Protein AF-A0A956EYC2-F1 (afdb_monomer)

Foldseek 3Di:
DFWFKKAADQAWLVRHAFDPPPQSAFFKKKFKDKQNHTPDIADTHPRDRIDGGPPGDDAQDDHDQQIKIWMFMDGPPGPDPDTSFIDIDRDCPVVQVVQKDWDAGPRRMITIDGHHHHDDDPDQAWDWDDDPVWIFTQDGDCRGNCVVVVNDGGDTDDD

Secondary structure (DSSP, 8-state):
-EEEEEE--SS-TTS--S-SSS-SS--EEEEEEETTEEEEEPPP--S-SS-B-TTS--------TT--EEEEEEESS-SSSS-SEEEEES--HHHHHHSEEEEE-TTS-EEEEE--PPPP-SSSSEEEEE-SS-EEEEEE-TTSHHHHTT--TT-EE--

Radius of gyration: 19.53 Å; Cα contacts (8 Å, |Δi|>4): 338; chains: 1; bounding box: 50×28×53 Å

Solvent-accessible surface area (backbone atoms only — not comparable to full-atom values): 9136 Å² total; per-residue (Å²): 71,48,58,48,36,38,43,45,54,77,42,43,85,87,68,43,68,33,36,91,90,75,49,69,28,35,27,37,28,41,38,40,25,51,69,87,37,80,72,50,64,45,68,72,33,76,62,34,43,65,42,66,42,90,85,41,82,72,54,70,75,88,77,62,90,88,48,47,34,34,41,36,30,34,46,77,70,55,81,54,103,61,64,58,30,68,46,78,45,81,77,61,70,71,38,27,76,67,40,52,45,75,50,78,26,95,53,66,23,37,42,31,36,33,27,51,69,74,75,89,70,86,78,51,36,59,42,70,44,83,53,100,88,48,36,32,27,70,40,52,40,69,77,25,66,32,26,72,70,65,53,48,65,70,42,70,64,78,132

Structure (mmCIF, N/CA/C/O backbone):
data_AF-A0A956EYC2-F1
#
_entry.id   AF-A0A956EYC2-F1
#
loop_
_atom_site.group_PDB
_atom_site.id
_atom_site.type_symbol
_atom_site.label_atom_id
_atom_site.label_alt_id
_atom_site.label_comp_id
_atom_site.label_asym_id
_atom_site.label_entity_id
_atom_site.label_seq_id
_atom_site.pdbx_PDB_ins_code
_atom_site.Cartn_x
_atom_site.Cartn_y
_atom_site.Cartn_z
_atom_site.occupancy
_atom_site.B_iso_or_equiv
_atom_site.auth_seq_id
_atom_site.auth_comp_id
_atom_site.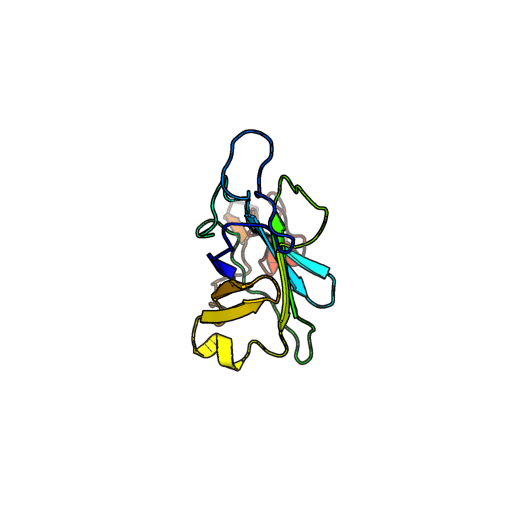auth_asym_id
_atom_site.auth_atom_id
_atom_site.pdbx_PDB_model_num
ATOM 1 N N . MET A 1 1 ? 1.672 2.777 8.471 1.00 85.12 1 MET A N 1
ATOM 2 C CA . MET A 1 1 ? 2.489 2.320 7.322 1.00 85.12 1 MET A CA 1
ATOM 3 C C . MET A 1 1 ? 1.842 2.756 6.011 1.00 85.12 1 MET A C 1
ATOM 5 O O . MET A 1 1 ? 0.617 2.772 5.942 1.00 85.12 1 MET A O 1
ATOM 9 N N . GLY A 1 2 ? 2.648 3.096 5.004 1.00 91.38 2 GLY A N 1
ATOM 10 C CA . GLY A 1 2 ? 2.223 3.431 3.640 1.00 91.38 2 GLY A CA 1
ATOM 11 C C . GLY A 1 2 ? 3.414 3.506 2.674 1.00 91.38 2 GLY A C 1
ATOM 12 O O . GLY A 1 2 ? 4.558 3.530 3.113 1.00 91.38 2 GLY A O 1
ATOM 13 N N . PHE A 1 3 ? 3.171 3.570 1.369 1.00 95.00 3 PHE A N 1
ATOM 14 C CA . PHE A 1 3 ? 4.202 3.790 0.350 1.00 95.00 3 PHE A CA 1
ATOM 15 C C . PHE A 1 3 ? 4.577 5.269 0.250 1.00 95.00 3 PHE A C 1
ATOM 17 O O . PHE A 1 3 ? 3.731 6.094 -0.079 1.00 95.00 3 PHE A O 1
ATOM 24 N N . LYS A 1 4 ? 5.829 5.648 0.498 1.00 95.69 4 LYS A N 1
ATOM 25 C CA . LYS A 1 4 ? 6.243 7.048 0.336 1.00 95.69 4 LYS A CA 1
ATOM 26 C C . LYS A 1 4 ? 6.416 7.393 -1.142 1.00 95.69 4 LYS A C 1
ATOM 28 O O . LYS A 1 4 ? 5.765 8.311 -1.639 1.00 95.69 4 LYS A O 1
ATOM 33 N N . GLN A 1 5 ? 7.284 6.645 -1.816 1.00 97.62 5 GLN A N 1
ATOM 34 C CA . GLN A 1 5 ? 7.675 6.878 -3.202 1.00 97.62 5 GLN A CA 1
ATOM 35 C C . GLN A 1 5 ? 8.270 5.615 -3.832 1.00 97.62 5 GLN A C 1
ATOM 37 O O . GLN A 1 5 ? 8.613 4.667 -3.121 1.00 97.62 5 GLN A O 1
ATOM 42 N N . ALA A 1 6 ? 8.448 5.635 -5.148 1.00 98.00 6 ALA A N 1
ATOM 43 C CA . ALA A 1 6 ? 9.323 4.707 -5.852 1.00 98.00 6 ALA A CA 1
ATOM 44 C C . ALA A 1 6 ? 10.165 5.448 -6.898 1.00 98.00 6 ALA A C 1
ATOM 46 O O . ALA A 1 6 ? 9.817 6.548 -7.320 1.00 98.00 6 ALA A O 1
ATOM 47 N N . ARG A 1 7 ? 11.269 4.831 -7.314 1.00 97.88 7 ARG A N 1
ATOM 48 C CA . ARG A 1 7 ? 12.033 5.174 -8.514 1.00 97.88 7 ARG A CA 1
ATOM 49 C C . ARG A 1 7 ? 11.996 3.970 -9.437 1.00 97.88 7 ARG A C 1
ATOM 51 O O . ARG A 1 7 ? 12.383 2.876 -9.039 1.00 97.88 7 ARG A O 1
ATOM 58 N N . ILE A 1 8 ? 11.505 4.170 -10.645 1.00 95.88 8 ILE A N 1
ATOM 59 C CA . ILE A 1 8 ? 11.297 3.135 -11.650 1.00 95.88 8 ILE A CA 1
ATOM 60 C C . ILE A 1 8 ? 12.313 3.370 -12.776 1.00 95.88 8 ILE A C 1
ATOM 62 O O . ILE A 1 8 ? 12.575 4.522 -13.126 1.00 95.88 8 ILE A O 1
ATOM 66 N N . PRO A 1 9 ? 12.916 2.320 -13.354 1.00 94.25 9 PRO A N 1
ATOM 67 C CA . PRO A 1 9 ? 13.768 2.480 -14.525 1.00 94.25 9 PRO A CA 1
ATOM 68 C C . PRO A 1 9 ? 13.006 3.123 -15.690 1.00 94.25 9 PRO A C 1
ATOM 70 O O . PRO A 1 9 ? 11.800 2.947 -15.843 1.00 94.25 9 PRO A O 1
ATOM 73 N N . THR A 1 10 ? 13.706 3.839 -16.564 1.00 91.31 10 THR A N 1
ATOM 74 C CA . THR A 1 10 ? 13.093 4.524 -17.720 1.00 91.31 10 THR A CA 1
ATOM 75 C C . THR A 1 10 ? 12.607 3.574 -18.815 1.00 91.31 10 THR A C 1
ATOM 77 O O . THR A 1 10 ? 11.877 3.986 -19.713 1.00 91.31 10 THR A O 1
ATOM 80 N N . THR A 1 11 ? 12.986 2.300 -18.739 1.00 89.56 11 THR A N 1
ATOM 81 C CA . THR A 1 11 ? 12.535 1.236 -19.636 1.00 89.56 11 THR A CA 1
ATOM 82 C C . THR A 1 11 ? 12.114 0.015 -18.829 1.00 89.56 11 THR A C 1
ATOM 84 O O . THR A 1 11 ? 12.525 -0.181 -17.687 1.00 89.56 11 THR A O 1
ATOM 87 N N . THR A 1 12 ? 11.258 -0.804 -19.425 1.00 88.25 12 THR A N 1
ATOM 88 C CA . THR A 1 12 ? 10.890 -2.120 -18.897 1.00 88.25 12 THR A CA 1
ATOM 89 C C . THR A 1 12 ? 12.122 -3.027 -18.771 1.00 88.25 12 THR A C 1
ATOM 91 O O . THR A 1 12 ? 13.155 -2.799 -19.400 1.00 88.25 12 THR A O 1
ATOM 94 N N . ARG A 1 13 ? 12.000 -4.117 -18.003 1.00 85.88 13 ARG A N 1
ATOM 95 C CA . ARG A 1 13 ? 13.087 -5.093 -17.791 1.00 85.88 13 ARG A CA 1
ATOM 96 C C . ARG A 1 13 ? 13.662 -5.682 -19.089 1.00 85.88 13 ARG A C 1
ATOM 98 O O . ARG A 1 13 ? 14.813 -6.098 -19.099 1.00 85.88 13 ARG A O 1
ATOM 105 N N . ASP A 1 14 ? 12.871 -5.740 -20.159 1.00 86.00 14 ASP A N 1
ATOM 106 C CA . ASP A 1 14 ? 13.295 -6.233 -21.476 1.00 86.00 14 ASP A CA 1
ATOM 107 C C . ASP A 1 14 ? 13.685 -5.108 -22.458 1.00 86.00 14 ASP A C 1
ATOM 109 O O . ASP A 1 14 ? 13.862 -5.356 -23.648 1.00 86.00 14 ASP A O 1
ATOM 113 N N . GLY A 1 15 ? 13.848 -3.875 -21.967 1.00 85.88 15 GLY A N 1
ATOM 114 C CA . GLY A 1 15 ? 14.362 -2.734 -22.729 1.00 85.88 15 GLY A CA 1
ATOM 115 C C . GLY A 1 15 ? 13.315 -1.956 -23.530 1.00 85.88 15 GLY A C 1
ATOM 116 O O . GLY A 1 15 ? 13.659 -0.998 -24.221 1.00 85.88 15 GLY A O 1
ATOM 117 N N . ARG A 1 16 ? 12.028 -2.312 -23.448 1.00 86.19 16 ARG A N 1
ATOM 118 C CA . ARG A 1 16 ? 10.946 -1.565 -24.114 1.00 86.19 16 ARG A CA 1
ATOM 119 C C . ARG A 1 16 ? 10.570 -0.294 -23.355 1.00 86.19 16 ARG A C 1
ATOM 121 O O . ARG A 1 16 ? 10.718 -0.221 -22.135 1.00 86.19 16 ARG A O 1
ATOM 128 N N . LYS A 1 17 ? 10.003 0.679 -24.072 1.00 86.56 17 LYS A N 1
ATOM 129 C CA . LYS A 1 17 ? 9.318 1.834 -23.469 1.00 86.56 17 LYS A CA 1
ATOM 130 C C . LYS A 1 17 ? 8.064 1.392 -22.707 1.00 86.56 17 LYS A C 1
ATOM 132 O O . LYS A 1 17 ? 7.457 0.379 -23.054 1.00 86.56 17 LYS A O 1
ATOM 137 N N . TRP A 1 18 ? 7.704 2.171 -21.689 1.00 85.69 18 TRP A N 1
ATOM 138 C CA . TRP A 1 18 ? 6.576 1.887 -20.801 1.00 85.69 18 TRP A CA 1
ATOM 139 C C . TRP A 1 18 ? 5.212 2.081 -21.447 1.00 85.69 18 TRP A C 1
ATOM 141 O O . TRP A 1 18 ? 4.335 1.271 -21.201 1.00 85.69 18 TRP A O 1
ATOM 151 N N . ASP A 1 19 ? 5.048 3.084 -22.307 1.00 76.19 19 ASP A N 1
ATOM 152 C CA . ASP A 1 19 ? 3.788 3.339 -23.000 1.00 76.19 19 ASP A CA 1
ATOM 153 C C . ASP A 1 19 ? 3.982 3.270 -24.524 1.00 76.19 19 ASP A C 1
ATOM 155 O O . ASP A 1 19 ? 5.031 3.617 -25.079 1.00 76.19 19 ASP A O 1
ATOM 159 N N . LYS A 1 20 ? 2.954 2.752 -25.200 1.00 66.00 20 LYS A N 1
ATOM 160 C CA . LYS A 1 20 ? 2.859 2.627 -26.658 1.00 66.00 20 LYS A CA 1
ATOM 161 C C . LYS A 1 20 ? 2.103 3.795 -27.298 1.00 66.00 20 LYS A C 1
ATOM 163 O O . LYS A 1 20 ? 2.251 3.992 -28.500 1.00 66.00 20 LYS A O 1
ATOM 168 N N . LEU A 1 21 ? 1.304 4.544 -26.532 1.00 59.03 21 LEU A N 1
ATOM 169 C CA . LEU A 1 21 ? 0.407 5.601 -27.020 1.00 59.03 21 LEU A CA 1
ATOM 170 C C . LEU A 1 21 ? 0.995 7.020 -26.920 1.00 59.03 21 LEU A C 1
ATOM 172 O O . LEU A 1 21 ? 0.310 7.987 -27.243 1.00 59.03 21 LEU A O 1
ATOM 176 N N . GLY A 1 22 ? 2.271 7.152 -26.546 1.00 52.25 2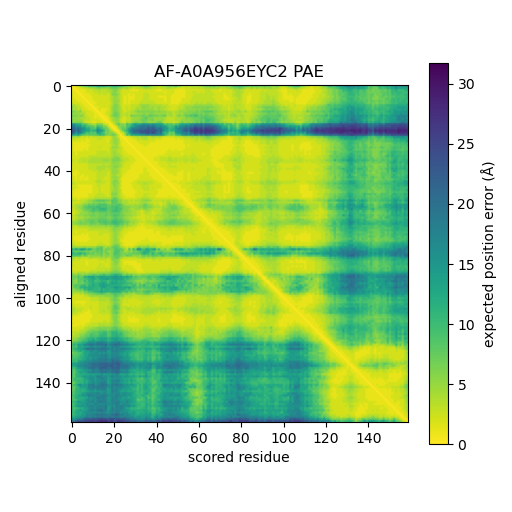2 GLY A N 1
ATOM 177 C CA . GLY A 1 22 ? 3.006 8.423 -26.575 1.00 52.25 22 GLY A CA 1
ATOM 178 C C . GLY A 1 22 ? 3.497 8.921 -25.215 1.00 52.25 22 GLY A C 1
ATOM 179 O O . GLY A 1 22 ? 4.278 9.873 -25.180 1.00 52.25 22 GLY A O 1
ATOM 180 N N . GLY A 1 23 ? 3.119 8.272 -24.111 1.00 58.97 23 GLY A N 1
ATOM 181 C CA . GLY A 1 23 ? 3.776 8.433 -22.818 1.00 58.97 23 GLY A CA 1
ATOM 182 C C . GLY A 1 23 ? 5.209 7.895 -22.842 1.00 58.97 23 GLY A C 1
ATOM 183 O O . GLY A 1 23 ? 5.553 6.965 -23.577 1.00 58.97 23 GLY A O 1
ATOM 184 N N . SER A 1 24 ? 6.089 8.507 -22.055 1.00 78.25 24 SER A N 1
ATOM 185 C CA . SER A 1 24 ? 7.479 8.059 -21.900 1.00 78.25 24 SER A CA 1
ATOM 186 C C . SER A 1 24 ? 7.696 7.251 -20.618 1.00 78.25 24 SER A C 1
ATOM 188 O O . SER A 1 24 ? 8.765 6.660 -20.453 1.00 78.25 24 SER A O 1
ATOM 190 N N . ALA A 1 25 ? 6.697 7.201 -19.732 1.00 89.94 25 ALA A N 1
ATOM 191 C CA . ALA A 1 25 ? 6.784 6.647 -18.389 1.00 89.94 25 ALA A CA 1
ATOM 192 C C . ALA A 1 25 ? 5.527 5.820 -18.032 1.00 89.94 25 ALA A C 1
ATOM 194 O O . ALA A 1 25 ? 4.498 5.977 -18.685 1.00 89.94 25 ALA A O 1
ATOM 195 N N . PRO A 1 26 ? 5.606 4.922 -17.031 1.00 92.94 26 PRO A N 1
ATOM 196 C CA . PRO A 1 26 ? 4.478 4.078 -16.637 1.00 92.94 26 PRO A CA 1
ATOM 197 C C . PRO A 1 26 ? 3.428 4.862 -15.841 1.00 92.94 26 PRO A C 1
ATOM 199 O O . PRO A 1 26 ? 3.685 5.988 -15.401 1.00 92.94 26 PRO A O 1
ATOM 202 N N . ASP A 1 27 ? 2.289 4.219 -15.570 1.00 94.19 27 ASP A N 1
ATOM 203 C CA . ASP A 1 27 ? 1.256 4.694 -14.647 1.00 94.19 27 ASP A CA 1
ATOM 204 C C . ASP A 1 27 ? 1.293 3.891 -13.325 1.00 94.19 27 ASP A C 1
ATOM 206 O O . ASP A 1 27 ? 0.453 3.012 -13.087 1.00 94.19 27 ASP A O 1
ATOM 210 N N . PRO A 1 28 ? 2.295 4.105 -12.451 1.00 96.06 28 PRO A N 1
ATOM 211 C CA . PRO A 1 28 ? 2.536 3.217 -11.328 1.00 96.06 28 PRO A CA 1
ATOM 212 C C . PRO A 1 28 ? 1.510 3.306 -10.194 1.00 96.06 28 PRO A C 1
ATOM 214 O O . PRO A 1 28 ? 1.135 4.382 -9.714 1.00 96.06 28 PRO A O 1
ATOM 217 N N . TYR A 1 29 ? 1.180 2.140 -9.650 1.00 97.50 29 TYR A N 1
ATOM 218 C CA . TYR A 1 29 ? 0.549 1.964 -8.345 1.00 97.50 29 TYR A CA 1
ATOM 219 C C . TYR A 1 29 ? 1.232 0.826 -7.582 1.00 97.50 29 TYR A C 1
ATOM 221 O O . TYR A 1 29 ? 1.903 -0.027 -8.163 1.00 97.50 29 TYR A O 1
ATOM 229 N N . ALA A 1 30 ? 1.090 0.820 -6.262 1.00 97.69 30 ALA A N 1
ATOM 230 C CA . ALA A 1 30 ? 1.723 -0.161 -5.397 1.00 97.69 30 ALA A CA 1
ATOM 231 C C . ALA A 1 30 ? 0.690 -0.895 -4.545 1.00 97.69 30 ALA A C 1
ATOM 233 O O . ALA A 1 30 ? -0.320 -0.317 -4.140 1.00 97.69 30 ALA A O 1
ATOM 234 N N . ILE A 1 31 ? 0.951 -2.166 -4.264 1.00 97.06 31 ILE A N 1
ATOM 235 C CA . ILE A 1 31 ? 0.111 -3.031 -3.439 1.00 97.06 31 ILE A CA 1
ATOM 236 C C . ILE A 1 31 ? 0.965 -3.597 -2.312 1.00 97.06 31 ILE A C 1
ATOM 238 O O . ILE A 1 31 ? 2.079 -4.076 -2.540 1.00 97.06 31 ILE A O 1
ATOM 242 N N . LEU A 1 32 ? 0.434 -3.571 -1.093 1.00 94.88 32 LEU A N 1
ATOM 243 C CA . LEU A 1 32 ? 0.990 -4.324 0.020 1.00 94.88 32 LEU A CA 1
ATOM 244 C C . LEU A 1 32 ? 0.107 -5.535 0.313 1.00 94.88 32 LEU A C 1
ATOM 246 O O . LEU A 1 32 ? -1.091 -5.401 0.558 1.00 94.88 32 LEU A O 1
ATOM 250 N N . PHE A 1 33 ? 0.725 -6.707 0.353 1.00 95.44 33 PHE A N 1
ATOM 251 C CA . PHE A 1 33 ? 0.109 -7.967 0.735 1.00 95.44 33 PHE A CA 1
ATOM 252 C C . PHE A 1 33 ? 0.559 -8.387 2.132 1.00 95.44 33 PHE A C 1
ATOM 254 O O . PHE A 1 33 ? 1.742 -8.302 2.472 1.00 95.44 33 PHE A O 1
ATOM 261 N N . LEU A 1 34 ? -0.387 -8.907 2.910 1.00 93.44 34 LEU A N 1
ATOM 262 C CA . LEU A 1 34 ? -0.182 -9.544 4.204 1.00 93.44 34 LEU A CA 1
ATOM 263 C C . LEU A 1 34 ? -0.715 -10.977 4.130 1.00 93.44 34 LEU A C 1
ATOM 265 O O . LEU A 1 34 ? -1.912 -11.188 3.945 1.00 93.44 34 LEU A O 1
ATOM 269 N N . ASN A 1 35 ? 0.166 -11.966 4.283 1.00 93.69 35 ASN A N 1
ATOM 270 C CA . ASN A 1 35 ? -0.168 -13.390 4.159 1.00 93.69 35 ASN A CA 1
ATOM 271 C C . ASN A 1 35 ? -0.910 -13.706 2.848 1.00 93.69 35 ASN A C 1
ATOM 273 O O . ASN A 1 35 ? -1.938 -14.377 2.854 1.00 93.69 35 ASN A O 1
ATOM 277 N N . ASP A 1 36 ? -0.390 -13.178 1.737 1.00 94.75 36 ASP A N 1
ATOM 278 C CA . ASP A 1 36 ? -0.934 -13.304 0.375 1.00 94.75 36 ASP A CA 1
ATOM 279 C C . ASP A 1 36 ? -2.311 -12.669 0.132 1.00 94.75 36 ASP A C 1
ATOM 281 O O . ASP A 1 36 ? -2.811 -12.714 -0.989 1.00 94.75 36 ASP A O 1
ATOM 285 N N . LYS A 1 37 ? -2.892 -11.996 1.130 1.00 94.75 37 LYS A N 1
ATOM 286 C CA . LYS A 1 37 ? -4.077 -11.153 0.955 1.00 94.75 37 LYS A CA 1
ATOM 287 C C . LYS A 1 37 ? -3.659 -9.709 0.760 1.00 94.75 37 LYS A C 1
ATOM 289 O O . LYS A 1 37 ? -2.773 -9.222 1.459 1.00 94.75 37 LYS A O 1
ATOM 294 N N . GLU A 1 38 ? -4.295 -9.021 -0.179 1.00 94.81 38 GLU A N 1
ATOM 295 C CA . GLU A 1 38 ? -4.103 -7.584 -0.330 1.00 94.81 38 GLU A CA 1
ATOM 296 C C . GLU A 1 38 ? -4.539 -6.874 0.953 1.00 94.81 38 GLU A C 1
ATOM 298 O O . GLU A 1 38 ? -5.673 -7.025 1.404 1.00 94.81 38 GLU A O 1
ATOM 303 N N . LEU A 1 39 ? -3.614 -6.126 1.548 1.00 91.56 39 LEU A N 1
ATOM 304 C CA . LEU A 1 39 ? -3.886 -5.299 2.713 1.00 91.56 39 LEU A CA 1
ATOM 305 C C . LEU A 1 39 ? -4.380 -3.921 2.274 1.00 91.56 39 LEU A C 1
ATOM 307 O O . LEU A 1 39 ? -5.382 -3.435 2.786 1.00 91.56 39 LEU A O 1
ATOM 311 N N . PHE A 1 40 ? -3.676 -3.297 1.327 1.00 92.69 40 PHE A N 1
ATOM 312 C CA . PHE A 1 40 ? -4.122 -2.085 0.644 1.00 92.69 40 PHE A CA 1
ATOM 313 C C . PHE A 1 40 ? -3.319 -1.857 -0.642 1.00 92.69 40 PHE A C 1
ATOM 315 O O . PHE A 1 40 ? -2.214 -2.384 -0.806 1.00 92.69 40 PHE A O 1
ATOM 322 N N . ARG A 1 41 ? -3.846 -0.989 -1.510 1.00 95.62 41 ARG A N 1
ATOM 323 C CA . ARG A 1 41 ? -3.156 -0.461 -2.691 1.00 95.62 41 ARG A CA 1
ATOM 324 C C . ARG A 1 41 ? -3.178 1.063 -2.735 1.00 95.62 41 ARG A C 1
ATOM 326 O O . ARG A 1 41 ? -4.060 1.699 -2.152 1.00 95.62 41 ARG A O 1
ATOM 333 N N . THR A 1 42 ? -2.210 1.654 -3.422 1.00 97.12 42 THR A N 1
ATOM 334 C CA . THR A 1 42 ? -2.140 3.100 -3.640 1.00 97.12 42 THR A CA 1
ATOM 335 C C . THR A 1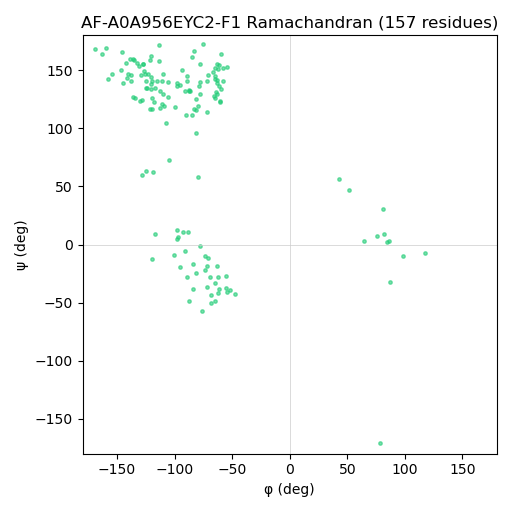 42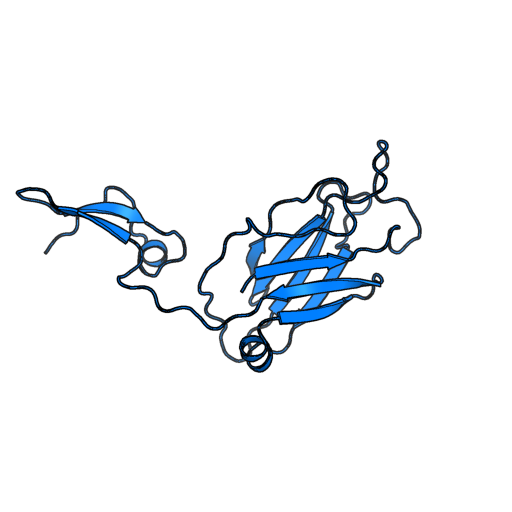 ? -2.985 3.535 -4.844 1.00 97.12 42 THR A C 1
ATOM 337 O O . THR A 1 42 ? -3.327 2.710 -5.693 1.00 97.12 42 THR A O 1
ATOM 340 N N . PRO A 1 43 ? -3.328 4.832 -4.946 1.00 96.69 43 PRO A N 1
ATOM 341 C CA . PRO A 1 43 ? -3.816 5.406 -6.195 1.00 96.69 43 PRO A CA 1
ATOM 342 C C . PRO A 1 43 ? -2.753 5.332 -7.298 1.00 96.69 43 PRO A C 1
ATOM 344 O O . PRO A 1 43 ? -1.555 5.419 -7.017 1.00 96.69 43 PRO A O 1
ATOM 347 N N . VAL A 1 44 ? -3.207 5.251 -8.546 1.00 96.38 44 VAL A N 1
ATOM 348 C CA . VAL A 1 44 ? -2.349 5.363 -9.732 1.00 96.38 44 VAL A CA 1
ATOM 349 C C . VAL A 1 44 ? -1.719 6.758 -9.788 1.00 96.38 44 VAL A C 1
ATOM 351 O O . VAL A 1 44 ? -2.366 7.757 -9.462 1.00 96.38 44 VAL A O 1
ATOM 354 N N . GLN A 1 45 ? -0.443 6.830 -10.155 1.00 96.50 45 GLN A N 1
ATOM 355 C CA . GLN A 1 45 ? 0.246 8.073 -10.499 1.00 96.50 45 GLN A CA 1
ATOM 356 C C . GLN A 1 45 ? 0.533 8.061 -11.992 1.00 96.50 45 GLN A C 1
ATOM 358 O O . GLN A 1 45 ? 1.198 7.151 -12.461 1.00 96.50 45 GLN A O 1
ATOM 363 N N . SER A 1 46 ? 0.019 9.037 -12.731 1.00 92.88 46 SER A N 1
ATOM 364 C CA . SER A 1 46 ? 0.086 9.000 -14.191 1.00 92.88 46 SER A CA 1
ATOM 365 C C . SER A 1 46 ? 1.459 9.393 -14.739 1.00 92.88 46 SER A C 1
ATOM 367 O O . SER A 1 46 ? 2.054 10.362 -14.264 1.00 92.88 46 SER A O 1
ATOM 369 N N . ASN A 1 47 ? 1.909 8.674 -15.770 1.00 92.25 47 ASN A N 1
ATOM 370 C CA . ASN A 1 47 ? 3.062 8.963 -16.624 1.00 92.25 47 ASN A CA 1
ATOM 371 C C . A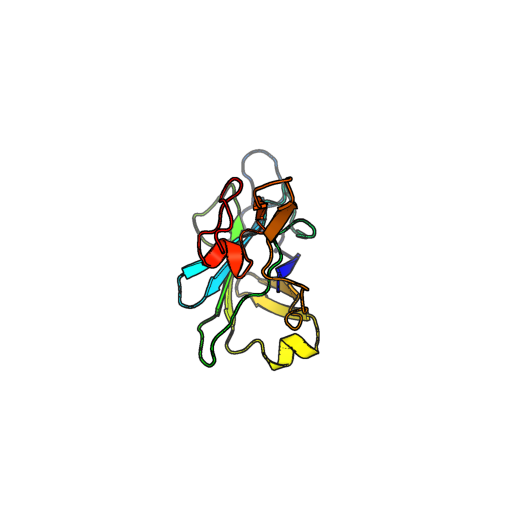SN A 1 47 ? 4.301 9.443 -15.844 1.00 92.25 47 ASN A C 1
ATOM 373 O O . ASN A 1 47 ? 4.833 10.531 -16.083 1.00 92.25 47 ASN A O 1
ATOM 377 N N . THR A 1 48 ? 4.761 8.642 -14.878 1.00 94.81 48 THR A N 1
ATOM 378 C CA . THR A 1 48 ? 5.910 8.991 -14.033 1.00 94.81 48 THR A CA 1
ATOM 379 C C . THR A 1 48 ? 6.769 7.788 -13.659 1.00 94.81 48 THR A C 1
ATOM 381 O O . THR A 1 48 ? 6.283 6.722 -13.295 1.00 94.81 48 THR A O 1
ATOM 384 N N . VAL A 1 49 ? 8.088 7.987 -13.689 1.00 96.00 49 VAL A N 1
ATOM 385 C CA . VAL A 1 49 ? 9.075 7.037 -13.147 1.00 96.00 49 VAL A CA 1
ATOM 386 C C . VAL A 1 49 ? 9.419 7.308 -11.680 1.00 96.00 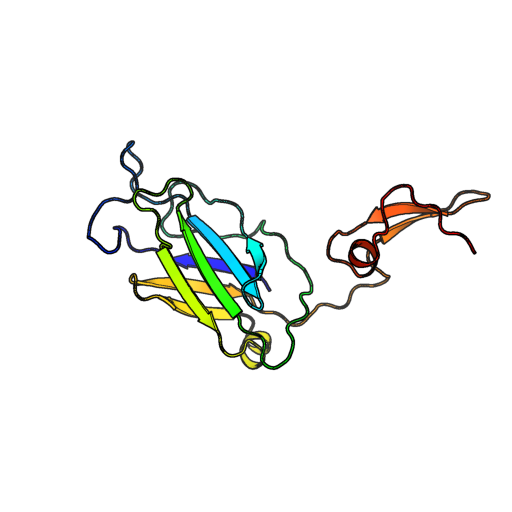49 VAL A C 1
ATOM 388 O O . VAL A 1 49 ? 10.144 6.535 -11.064 1.00 96.00 49 VAL A O 1
ATOM 391 N N . SER A 1 50 ? 8.897 8.391 -11.106 1.00 97.44 50 SER A N 1
ATOM 392 C CA . SER A 1 50 ? 9.168 8.805 -9.726 1.00 97.44 50 SER A CA 1
ATOM 393 C C . SER A 1 50 ? 7.859 9.048 -8.965 1.00 97.44 50 SER A C 1
ATOM 395 O O . SER A 1 50 ? 7.600 10.179 -8.543 1.00 97.44 50 SER A O 1
ATOM 397 N N . PRO A 1 51 ? 6.974 8.041 -8.832 1.00 97.88 51 PRO A N 1
ATOM 398 C CA . PRO A 1 51 ? 5.699 8.231 -8.153 1.00 97.88 51 PRO A CA 1
ATOM 399 C C . PRO A 1 51 ? 5.878 8.542 -6.669 1.00 97.88 51 PRO A C 1
ATOM 401 O O . PRO A 1 51 ? 6.740 7.979 -5.991 1.00 97.88 51 PRO A O 1
ATOM 404 N N . THR A 1 52 ? 4.987 9.384 -6.150 1.00 98.00 52 THR A N 1
ATOM 405 C CA . THR A 1 52 ? 4.798 9.604 -4.713 1.00 98.00 52 THR A CA 1
ATOM 406 C C . THR A 1 52 ? 3.330 9.380 -4.366 1.00 98.00 52 THR A C 1
ATOM 408 O O . THR A 1 52 ? 2.451 9.652 -5.182 1.00 98.00 52 THR A O 1
ATOM 411 N N . TRP A 1 53 ? 3.036 8.872 -3.165 1.00 96.62 53 TRP A N 1
ATOM 412 C CA . TRP A 1 53 ? 1.652 8.564 -2.763 1.00 96.62 53 TRP A CA 1
ATOM 413 C C . TRP A 1 53 ? 1.242 9.266 -1.457 1.00 96.62 53 TRP A C 1
ATOM 415 O O . TRP A 1 53 ? 0.930 8.607 -0.456 1.00 96.62 53 TRP A O 1
ATOM 425 N N . PRO A 1 54 ? 1.203 10.613 -1.429 1.00 93.06 54 PRO A N 1
ATOM 426 C CA . PRO A 1 54 ? 0.821 11.362 -0.230 1.00 93.06 54 PRO A CA 1
ATOM 427 C C . PRO A 1 54 ? -0.642 11.119 0.179 1.00 93.06 54 PRO A C 1
ATOM 429 O O . PRO A 1 54 ? -0.936 11.052 1.373 1.00 93.06 54 PRO A O 1
ATOM 432 N N . ASN A 1 55 ? -1.524 10.908 -0.805 1.00 86.94 55 ASN A N 1
ATOM 433 C CA . ASN A 1 55 ? -2.978 10.771 -0.637 1.00 86.94 55 ASN A CA 1
ATOM 434 C C . ASN A 1 55 ? -3.458 9.319 -0.476 1.00 86.94 55 ASN A C 1
ATOM 436 O O . ASN A 1 55 ? -4.654 9.043 -0.555 1.00 86.94 55 ASN A O 1
ATOM 440 N N . GLN A 1 56 ? -2.546 8.364 -0.287 1.00 88.69 56 GLN A N 1
ATOM 441 C CA . GLN A 1 56 ? -2.946 6.984 -0.021 1.00 88.69 56 GLN A CA 1
ATOM 442 C C . GLN A 1 56 ? -3.728 6.875 1.297 1.00 88.69 56 GLN A C 1
ATOM 444 O O . GLN A 1 56 ? -3.526 7.655 2.234 1.00 88.69 56 GLN A O 1
ATOM 449 N N . LYS A 1 57 ? -4.555 5.835 1.414 1.00 81.06 57 LYS A N 1
ATOM 450 C CA . LYS A 1 57 ? -5.198 5.495 2.686 1.00 81.06 57 LYS A CA 1
ATOM 451 C C . LYS A 1 57 ? -4.135 5.076 3.707 1.00 81.06 57 LYS A C 1
ATOM 453 O O . LYS A 1 57 ? -3.336 4.179 3.449 1.00 81.06 57 LYS A O 1
ATOM 458 N N . LYS A 1 58 ? -4.136 5.720 4.876 1.00 75.56 58 LYS A N 1
ATOM 459 C CA . LYS A 1 58 ? -3.264 5.386 6.012 1.00 75.56 58 LYS A CA 1
ATOM 460 C C . LYS A 1 58 ? -4.112 4.845 7.155 1.00 75.56 58 LYS A C 1
ATOM 462 O O . LYS A 1 58 ? -5.104 5.469 7.528 1.00 75.56 58 LYS A O 1
ATOM 467 N N . ALA A 1 59 ? -3.695 3.723 7.731 1.00 76.06 59 ALA A N 1
ATOM 468 C CA . ALA A 1 59 ? -4.365 3.107 8.868 1.00 76.06 59 ALA A CA 1
ATOM 469 C C . ALA A 1 59 ? -3.376 2.425 9.823 1.00 76.06 59 ALA A C 1
ATOM 471 O O . ALA A 1 59 ? -2.206 2.195 9.490 1.00 76.06 59 ALA A O 1
ATOM 472 N N . ASN A 1 60 ? -3.872 2.103 11.021 1.00 79.62 60 ASN A N 1
ATOM 473 C CA . ASN A 1 60 ? -3.171 1.266 11.987 1.00 79.62 60 ASN A CA 1
ATOM 474 C C . ASN A 1 60 ? -3.386 -0.204 11.608 1.00 79.62 60 ASN A C 1
ATOM 476 O O . ASN A 1 60 ? -4.400 -0.804 11.964 1.00 79.62 60 ASN A O 1
ATOM 480 N N . TYR A 1 61 ? -2.431 -0.778 10.880 1.00 84.25 61 TYR A N 1
ATOM 481 C CA . TYR A 1 61 ? -2.472 -2.184 10.490 1.00 84.25 61 TYR A CA 1
ATOM 482 C C . TYR A 1 61 ? -1.845 -3.066 11.569 1.00 84.25 61 TYR A C 1
ATOM 484 O O . TYR A 1 61 ? -0.734 -2.806 12.033 1.00 84.25 61 TYR A O 1
ATOM 492 N N . ARG A 1 62 ? -2.536 -4.145 11.945 1.00 84.00 62 ARG A N 1
ATOM 493 C CA . ARG A 1 62 ? -1.966 -5.181 12.812 1.00 84.00 62 ARG A CA 1
ATOM 494 C C . ARG A 1 62 ? -1.127 -6.126 11.957 1.00 84.00 62 ARG A C 1
ATOM 496 O O . ARG A 1 62 ? -1.681 -6.831 11.122 1.00 84.00 62 ARG A O 1
ATOM 503 N N . ILE A 1 63 ? 0.182 -6.169 12.198 1.00 86.19 63 ILE A N 1
ATOM 504 C CA . ILE A 1 63 ? 1.105 -7.108 11.545 1.00 86.19 63 ILE A CA 1
ATOM 505 C C . ILE A 1 63 ? 1.522 -8.170 12.577 1.00 86.19 63 ILE A C 1
ATOM 507 O O . ILE A 1 63 ? 2.285 -7.854 13.492 1.00 86.19 63 ILE A O 1
ATOM 511 N N . PRO A 1 64 ? 0.989 -9.406 12.505 1.00 85.38 64 PRO A N 1
ATOM 512 C CA . PRO A 1 64 ? 1.365 -10.476 13.425 1.00 85.38 64 PRO A CA 1
ATOM 513 C C . PRO A 1 64 ? 2.851 -10.835 13.332 1.00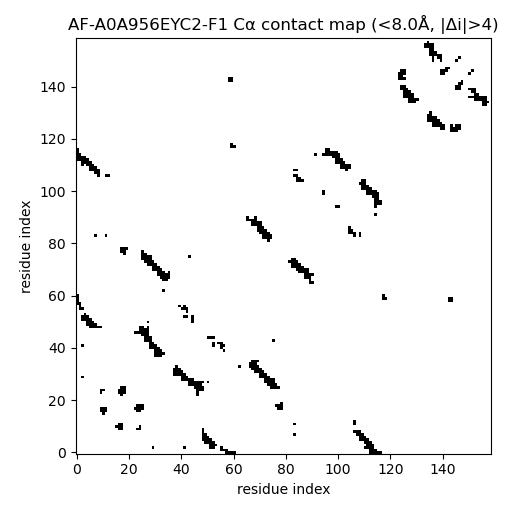 85.38 64 PRO A C 1
ATOM 515 O O . PRO A 1 64 ? 3.477 -10.685 12.282 1.00 85.38 64 PRO A O 1
ATOM 518 N N . SER A 1 65 ? 3.408 -11.374 14.418 1.00 84.31 65 SER A N 1
ATOM 519 C CA . SER A 1 65 ? 4.748 -11.971 14.376 1.00 84.31 65 SER A CA 1
ATOM 520 C C . SER A 1 65 ? 4.774 -13.129 13.373 1.00 84.31 65 SER A C 1
ATOM 522 O O . SER A 1 65 ? 3.856 -13.946 13.365 1.00 84.31 65 SER A O 1
ATOM 524 N N . GLY A 1 66 ? 5.802 -13.188 12.522 1.00 85.94 66 GLY A N 1
ATOM 525 C CA . GLY A 1 66 ? 5.927 -14.206 11.470 1.00 85.94 66 GLY A CA 1
ATOM 526 C C . GLY A 1 66 ? 5.027 -13.993 10.246 1.00 85.94 66 GLY A C 1
ATOM 527 O O . GLY A 1 66 ? 4.952 -14.868 9.386 1.00 85.94 66 GLY A O 1
ATOM 528 N N . ALA A 1 67 ? 4.331 -12.856 10.146 1.00 89.94 67 ALA A N 1
ATOM 529 C CA . ALA A 1 67 ? 3.529 -12.555 8.969 1.00 89.94 67 ALA A CA 1
ATOM 530 C C . ALA A 1 67 ? 4.392 -12.388 7.709 1.00 89.94 67 ALA A C 1
ATOM 532 O O . ALA A 1 67 ? 5.471 -11.798 7.743 1.00 89.94 67 ALA A O 1
ATOM 533 N N . ARG A 1 68 ? 3.881 -12.873 6.573 1.00 92.69 68 ARG A N 1
ATOM 534 C CA . ARG A 1 68 ? 4.541 -12.748 5.269 1.00 92.69 68 ARG A CA 1
ATOM 535 C C . ARG A 1 68 ? 4.081 -11.468 4.595 1.00 92.69 68 ARG A C 1
ATOM 537 O O . ARG A 1 68 ? 2.924 -11.367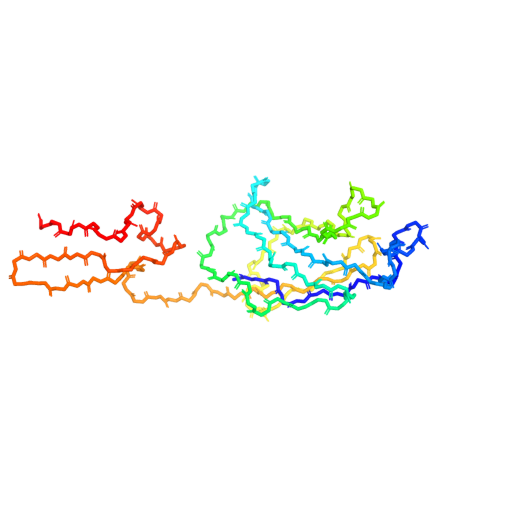 4.187 1.00 92.69 68 ARG A O 1
ATOM 544 N N . LEU A 1 69 ? 4.985 -10.508 4.471 1.00 93.50 69 LEU A N 1
ATOM 545 C CA . LEU A 1 69 ? 4.729 -9.265 3.759 1.00 93.50 69 LEU A CA 1
ATOM 546 C C . LEU A 1 69 ? 5.292 -9.347 2.346 1.00 93.50 69 LEU A C 1
ATOM 548 O O . LEU A 1 69 ? 6.414 -9.812 2.135 1.00 93.50 69 LEU A O 1
ATOM 552 N N . ARG A 1 70 ? 4.516 -8.877 1.374 1.00 96.00 70 ARG A N 1
ATOM 553 C CA . ARG A 1 70 ? 4.955 -8.755 -0.016 1.00 96.00 70 ARG A CA 1
ATOM 554 C C . ARG A 1 70 ? 4.509 -7.414 -0.572 1.00 96.00 70 ARG A C 1
ATOM 556 O O . ARG A 1 70 ? 3.339 -7.067 -0.490 1.00 96.00 70 ARG A O 1
ATOM 563 N N . VAL A 1 71 ? 5.452 -6.672 -1.122 1.00 96.31 71 VAL A N 1
ATOM 564 C CA . VAL A 1 71 ? 5.206 -5.453 -1.882 1.00 96.31 71 VAL A CA 1
ATOM 565 C C . VAL A 1 71 ? 5.213 -5.789 -3.355 1.00 96.31 71 VAL A C 1
ATOM 567 O O . VAL A 1 71 ? 6.093 -6.520 -3.817 1.00 96.31 71 VAL A O 1
ATOM 570 N N . GLU A 1 72 ? 4.280 -5.191 -4.083 1.00 97.81 72 GLU A N 1
ATOM 571 C CA . GLU A 1 72 ? 4.321 -5.146 -5.534 1.00 97.81 72 GLU A CA 1
ATOM 572 C C . GLU A 1 72 ? 4.133 -3.725 -6.051 1.00 97.81 72 GLU A C 1
ATOM 574 O O . GLU A 1 72 ? 3.385 -2.943 -5.468 1.00 97.81 72 GLU A O 1
ATOM 579 N N . VAL A 1 73 ? 4.798 -3.403 -7.158 1.00 97.62 73 VAL A N 1
ATOM 580 C CA . VAL A 1 73 ? 4.562 -2.179 -7.935 1.00 97.62 73 VAL A CA 1
ATOM 581 C C . VAL A 1 73 ? 4.158 -2.595 -9.336 1.00 97.62 73 VAL A C 1
ATOM 583 O O . VAL A 1 73 ? 4.797 -3.463 -9.927 1.00 97.62 73 VAL A O 1
ATOM 586 N N . TRP A 1 74 ? 3.111 -1.975 -9.852 1.00 96.56 74 TRP A N 1
ATOM 587 C CA . TRP A 1 74 ? 2.460 -2.312 -11.109 1.00 96.56 74 TRP A CA 1
ATOM 588 C C . TRP A 1 74 ? 2.273 -1.063 -11.953 1.00 96.56 74 TRP A C 1
ATOM 590 O O . TRP A 1 74 ? 2.150 0.030 -11.411 1.00 96.56 74 TRP A O 1
ATOM 600 N N . ASP A 1 75 ? 2.217 -1.249 -13.265 1.00 93.75 75 ASP A N 1
ATOM 601 C CA . ASP A 1 75 ? 1.734 -0.253 -14.216 1.00 93.75 75 ASP A CA 1
ATOM 602 C C . ASP A 1 75 ? 0.226 -0.460 -14.427 1.00 93.75 75 ASP A C 1
ATOM 604 O O . ASP A 1 75 ? -0.201 -1.602 -14.614 1.00 93.75 75 ASP A O 1
ATOM 608 N N . SER A 1 76 ? -0.594 0.596 -14.369 1.00 92.62 76 SER A N 1
ATOM 609 C CA . SER A 1 76 ? -2.043 0.468 -14.595 1.00 92.62 76 SER A CA 1
ATOM 610 C C . SER A 1 76 ? -2.417 0.245 -16.057 1.00 92.62 76 SER A C 1
ATOM 612 O O . SER A 1 76 ? -3.478 -0.319 -16.318 1.00 92.62 76 SER A O 1
ATOM 614 N N . ASN A 1 77 ? -1.534 0.624 -16.988 1.00 86.31 77 ASN A N 1
ATOM 615 C CA . ASN A 1 77 ? -1.700 0.402 -18.424 1.00 86.31 77 ASN A CA 1
ATOM 616 C C . ASN A 1 77 ? -0.565 -0.482 -18.967 1.00 86.31 77 ASN A C 1
ATOM 618 O O . ASN A 1 77 ? 0.230 -0.056 -19.804 1.00 86.31 77 ASN A O 1
ATOM 622 N N . PRO A 1 78 ? -0.462 -1.732 -18.484 1.00 75.38 78 PRO A N 1
ATOM 623 C CA . PRO A 1 78 ? 0.735 -2.527 -18.659 1.00 75.38 78 PRO A CA 1
ATOM 624 C C . PRO A 1 78 ? 1.006 -2.883 -20.122 1.00 75.38 78 PRO A C 1
ATOM 626 O O . PRO A 1 78 ? 0.206 -3.533 -20.799 1.00 75.38 78 PRO A O 1
ATOM 629 N N . VAL A 1 79 ? 2.227 -2.599 -20.574 1.00 73.94 79 VAL A N 1
ATOM 630 C CA . VAL A 1 79 ? 2.770 -3.163 -21.821 1.00 73.94 79 VAL A CA 1
ATOM 631 C C . VAL A 1 79 ? 3.114 -4.657 -21.678 1.00 73.94 79 VAL A C 1
ATOM 633 O O . VAL A 1 79 ? 3.218 -5.376 -22.681 1.00 73.94 79 VAL A O 1
ATOM 636 N N . ASN A 1 80 ? 3.263 -5.147 -20.443 1.00 71.44 80 ASN A N 1
ATOM 637 C CA . ASN A 1 80 ? 3.338 -6.564 -20.097 1.00 71.44 80 ASN A CA 1
ATOM 638 C C . ASN A 1 80 ? 2.581 -6.850 -18.792 1.00 71.44 80 ASN A C 1
ATOM 640 O O . ASN A 1 80 ? 2.612 -6.056 -17.864 1.00 71.44 80 ASN A O 1
ATOM 644 N N . ASN A 1 81 ? 1.913 -8.002 -18.697 1.00 83.25 81 ASN A N 1
ATOM 645 C CA . ASN A 1 81 ? 1.164 -8.367 -17.490 1.00 83.25 81 ASN A CA 1
ATOM 646 C C . ASN A 1 81 ? 2.089 -8.918 -16.389 1.00 83.25 81 ASN A C 1
ATOM 648 O O . ASN A 1 81 ? 1.970 -10.075 -15.991 1.00 83.25 81 ASN A O 1
ATOM 652 N N . HIS A 1 82 ? 3.074 -8.124 -15.973 1.00 89.25 82 HIS A N 1
ATOM 653 C CA . HIS A 1 82 ? 3.996 -8.459 -14.897 1.00 89.25 82 HIS A CA 1
ATOM 654 C C . HIS A 1 82 ? 4.223 -7.237 -14.000 1.00 89.25 82 HIS A C 1
ATOM 656 O O . HIS A 1 82 ? 4.275 -6.110 -14.493 1.00 89.25 82 HIS A O 1
ATOM 662 N N . PRO A 1 83 ? 4.405 -7.444 -12.688 1.00 94.31 83 PRO A N 1
ATOM 663 C CA . PRO A 1 83 ? 4.761 -6.365 -11.783 1.00 94.31 83 PRO A CA 1
ATOM 664 C C . PRO A 1 83 ? 6.132 -5.778 -12.142 1.00 94.31 83 PRO A C 1
ATOM 666 O O . PRO A 1 83 ? 7.084 -6.497 -12.451 1.00 94.31 83 PRO A O 1
ATOM 669 N N . ILE A 1 84 ? 6.244 -4.456 -12.019 1.00 94.81 84 ILE A N 1
ATOM 670 C CA . ILE A 1 84 ? 7.501 -3.706 -12.097 1.00 94.81 84 ILE A CA 1
ATOM 671 C C . ILE A 1 84 ? 8.434 -4.142 -10.966 1.00 94.81 84 ILE A C 1
ATOM 673 O O . ILE A 1 84 ? 9.631 -4.295 -11.176 1.00 94.81 84 ILE A O 1
ATOM 677 N N . CYS A 1 85 ? 7.907 -4.341 -9.760 1.00 96.44 85 CYS A N 1
ATOM 678 C CA . CYS A 1 85 ? 8.671 -4.798 -8.604 1.00 96.44 85 CYS A CA 1
ATOM 679 C C . CYS A 1 85 ? 7.875 -5.841 -7.827 1.00 96.44 85 CYS A C 1
ATOM 681 O O . CYS A 1 85 ? 6.681 -5.654 -7.616 1.00 96.44 85 CYS A O 1
ATOM 683 N N . VAL A 1 86 ? 8.555 -6.880 -7.338 1.00 96.75 86 VAL A N 1
ATOM 684 C CA . VAL A 1 86 ? 8.047 -7.787 -6.303 1.00 96.75 86 VAL A CA 1
ATOM 685 C C . VAL A 1 86 ? 9.113 -7.915 -5.226 1.00 96.75 86 VAL A C 1
ATOM 687 O O . VAL A 1 86 ? 10.238 -8.315 -5.514 1.00 96.75 86 VAL A O 1
ATOM 690 N N . LYS A 1 87 ? 8.770 -7.607 -3.973 1.00 96.19 87 LYS A N 1
ATOM 691 C CA . LYS A 1 87 ? 9.680 -7.774 -2.833 1.00 96.19 87 LYS A CA 1
ATOM 692 C C . LYS A 1 87 ? 8.968 -8.441 -1.669 1.00 96.19 87 LYS A C 1
ATOM 694 O O . LYS A 1 87 ? 7.940 -7.956 -1.209 1.00 96.19 87 LYS A O 1
ATOM 699 N N . LYS A 1 88 ? 9.529 -9.537 -1.155 1.00 94.88 88 LYS A N 1
ATOM 700 C CA . LYS A 1 88 ? 9.113 -10.121 0.129 1.00 94.88 88 LYS A CA 1
ATOM 701 C C . LYS A 1 88 ? 9.878 -9.436 1.259 1.00 94.88 88 LYS A C 1
ATOM 703 O O . LYS A 1 88 ? 11.096 -9.302 1.169 1.00 94.88 88 LYS A O 1
ATOM 708 N N . LEU A 1 89 ? 9.170 -9.022 2.305 1.00 89.75 89 LEU A N 1
ATOM 709 C CA . LEU A 1 89 ? 9.740 -8.371 3.486 1.00 89.75 89 LEU A CA 1
ATOM 710 C C . LEU A 1 89 ? 9.635 -9.332 4.674 1.00 89.75 89 LEU A C 1
ATOM 712 O O . LEU A 1 89 ? 8.571 -9.907 4.912 1.00 89.75 89 LEU A O 1
ATOM 716 N N . MET A 1 90 ? 10.743 -9.540 5.388 1.00 78.75 90 MET A N 1
ATOM 717 C CA . MET A 1 90 ? 10.814 -10.524 6.478 1.00 78.75 90 MET A CA 1
ATOM 718 C C . MET A 1 90 ? 10.303 -9.968 7.812 1.00 78.75 90 MET A C 1
ATOM 720 O O . MET A 1 90 ? 9.639 -10.674 8.565 1.00 78.75 90 MET A O 1
ATOM 724 N N . SER A 1 91 ? 10.595 -8.703 8.112 1.00 76.81 91 SER A N 1
ATOM 725 C CA . SER A 1 91 ? 10.149 -8.018 9.325 1.00 76.81 91 SER A CA 1
ATOM 726 C C . SER A 1 91 ? 10.098 -6.521 9.062 1.00 76.81 91 SER A C 1
ATOM 728 O O . SER A 1 91 ? 10.912 -6.017 8.305 1.00 76.81 91 SER A O 1
ATOM 730 N N . LEU A 1 92 ? 9.146 -5.835 9.696 1.00 78.06 92 LEU A N 1
ATOM 731 C CA . LEU A 1 92 ? 9.039 -4.372 9.697 1.00 78.06 92 LEU A CA 1
ATOM 732 C C . LEU A 1 92 ? 9.201 -3.778 11.105 1.00 78.06 92 LEU A C 1
ATOM 734 O O . LEU A 1 92 ? 8.887 -2.610 11.326 1.00 78.06 92 LEU A O 1
ATOM 738 N N . LYS A 1 93 ? 9.601 -4.585 12.098 1.00 73.69 93 LYS A N 1
ATOM 739 C CA . LYS A 1 93 ? 9.655 -4.124 13.494 1.00 73.69 93 LYS A CA 1
ATOM 740 C C . LYS A 1 93 ? 10.751 -3.087 13.717 1.00 73.69 93 LYS A C 1
ATOM 742 O O . LYS A 1 93 ? 10.464 -2.045 14.286 1.00 73.69 93 LYS A O 1
ATOM 747 N N . GLU A 1 94 ? 11.974 -3.370 13.282 1.00 70.31 94 GLU A N 1
ATOM 748 C CA . GLU A 1 94 ? 13.116 -2.452 13.428 1.00 70.31 94 GLU A CA 1
ATOM 749 C C . GLU A 1 94 ? 12.929 -1.210 12.551 1.00 70.31 94 GLU A C 1
ATOM 751 O O . GLU A 1 94 ? 13.053 -0.078 13.010 1.00 70.31 94 GLU A O 1
ATOM 756 N N . ASP A 1 95 ? 12.479 -1.443 11.326 1.00 76.06 95 ASP A N 1
ATOM 757 C CA . ASP A 1 95 ? 12.061 -0.448 10.347 1.00 76.06 95 ASP A CA 1
ATOM 758 C C . ASP A 1 95 ? 11.037 0.572 10.869 1.00 76.06 95 ASP A C 1
ATOM 760 O O . ASP A 1 95 ? 11.122 1.762 10.565 1.00 76.06 95 ASP A O 1
ATOM 764 N N . ALA A 1 96 ? 10.073 0.128 11.684 1.00 71.25 96 ALA A N 1
ATOM 765 C CA . ALA A 1 96 ? 9.076 1.016 12.277 1.00 71.25 96 ALA A CA 1
ATOM 766 C C . ALA A 1 96 ? 9.700 2.074 13.198 1.00 71.25 96 ALA A C 1
ATOM 768 O O . ALA A 1 96 ? 9.132 3.154 13.343 1.00 71.25 96 ALA A O 1
ATOM 769 N N . TYR A 1 97 ? 10.855 1.786 13.805 1.00 71.94 97 TYR A N 1
ATOM 770 C CA . TYR A 1 97 ? 11.584 2.758 14.621 1.00 71.94 97 TYR A CA 1
ATOM 771 C C . TYR A 1 97 ? 12.428 3.718 13.775 1.00 71.94 97 TYR A C 1
ATOM 773 O O . TYR A 1 97 ? 12.685 4.835 14.216 1.00 71.94 97 TYR A O 1
ATOM 781 N N . GLN A 1 98 ? 12.826 3.320 12.562 1.00 81.06 98 GLN A N 1
ATOM 782 C CA . GLN A 1 98 ? 13.566 4.183 11.631 1.00 81.06 98 GLN A CA 1
ATOM 783 C C . GLN A 1 98 ? 12.654 5.096 10.798 1.00 81.06 98 GLN A C 1
ATOM 785 O O . GLN A 1 98 ? 13.117 6.077 10.218 1.00 81.06 98 GLN A O 1
ATOM 790 N N . GLY A 1 99 ? 11.353 4.802 10.736 1.00 86.31 99 GLY A N 1
ATOM 791 C CA . GLY A 1 99 ? 10.351 5.627 10.058 1.00 86.31 99 GLY A CA 1
ATOM 792 C C . GLY A 1 99 ? 10.193 5.312 8.569 1.00 86.31 99 GLY A C 1
ATOM 793 O O . GLY A 1 99 ? 9.093 5.426 8.019 1.00 86.31 99 GLY A O 1
ATOM 794 N N . GLU A 1 100 ? 11.263 4.898 7.890 1.00 90.62 100 GLU A N 1
ATOM 795 C CA . GLU A 1 100 ? 11.254 4.579 6.463 1.00 90.62 100 GLU A CA 1
ATOM 796 C C . GLU A 1 100 ? 12.114 3.354 6.145 1.00 90.62 100 GLU A C 1
ATOM 798 O O . GLU A 1 100 ? 13.146 3.121 6.762 1.00 90.62 100 GLU A O 1
ATOM 803 N N . VAL A 1 101 ? 11.684 2.591 5.140 1.00 91.25 101 VAL A N 1
ATOM 804 C CA . VAL A 1 101 ? 12.370 1.399 4.630 1.00 91.25 101 VAL A CA 1
ATOM 805 C C . VAL A 1 101 ? 12.508 1.559 3.140 1.00 91.25 101 VAL A C 1
ATOM 807 O O . VAL A 1 101 ? 11.503 1.742 2.454 1.00 91.25 101 VAL A O 1
ATOM 810 N N . SER A 1 102 ? 13.727 1.466 2.630 1.00 93.38 102 SER A N 1
ATOM 811 C CA . SER A 1 102 ? 13.967 1.444 1.190 1.00 93.38 102 SER A CA 1
ATOM 812 C C . SER A 1 102 ? 14.561 0.111 0.779 1.00 93.38 102 SER A C 1
ATOM 814 O O . SER A 1 102 ? 15.385 -0.454 1.493 1.00 93.38 102 SER A O 1
ATOM 816 N N . PHE A 1 103 ? 14.132 -0.397 -0.368 1.00 94.12 103 PHE A N 1
ATOM 817 C CA . PHE A 1 103 ? 14.673 -1.622 -0.937 1.00 94.12 103 PHE A CA 1
ATOM 818 C C . PHE A 1 103 ? 14.674 -1.563 -2.456 1.00 94.12 103 PHE A C 1
ATOM 820 O O . PHE A 1 103 ? 13.797 -0.957 -3.078 1.00 94.12 103 PHE A O 1
ATOM 827 N N . ASP A 1 104 ? 15.640 -2.266 -3.028 1.00 95.38 104 ASP A N 1
ATOM 828 C CA . ASP A 1 104 ? 15.759 -2.449 -4.464 1.00 95.38 104 ASP A CA 1
ATOM 829 C C . ASP A 1 104 ? 15.070 -3.747 -4.908 1.00 95.38 104 ASP A C 1
ATOM 831 O O . ASP A 1 104 ? 14.972 -4.742 -4.162 1.00 95.38 104 ASP A O 1
ATOM 835 N N . CYS A 1 105 ? 14.576 -3.705 -6.139 1.00 94.44 105 CYS A N 1
ATOM 836 C CA . CYS A 1 105 ? 13.888 -4.779 -6.834 1.00 94.44 105 CYS A CA 1
ATOM 837 C C . CYS A 1 105 ? 14.732 -5.262 -8.018 1.00 94.44 105 CYS A C 1
ATOM 839 O O . CYS A 1 105 ? 15.518 -4.503 -8.579 1.00 94.44 105 CYS A O 1
ATOM 841 N N . ASP A 1 106 ? 14.498 -6.493 -8.470 1.00 91.75 106 ASP A N 1
ATOM 842 C CA . ASP A 1 106 ? 15.269 -7.108 -9.564 1.00 91.75 106 ASP A CA 1
ATOM 843 C C . ASP A 1 106 ? 15.123 -6.381 -10.912 1.00 91.75 106 ASP A C 1
ATOM 845 O O . ASP A 1 106 ? 15.943 -6.538 -11.811 1.00 91.75 106 ASP A O 1
ATOM 849 N N . SER A 1 107 ? 14.080 -5.565 -11.068 1.00 90.75 107 SER A N 1
ATOM 850 C CA . SER A 1 107 ? 13.911 -4.683 -12.224 1.00 90.75 107 SER A CA 1
ATOM 851 C C . SER A 1 107 ? 14.842 -3.470 -12.219 1.00 90.75 107 SER A C 1
ATOM 853 O O . SER A 1 107 ? 14.877 -2.752 -13.209 1.00 90.75 107 SER A O 1
ATOM 855 N N . GLY A 1 108 ? 15.558 -3.207 -11.122 1.00 93.00 108 GLY A N 1
ATOM 856 C CA . GLY A 1 108 ? 16.281 -1.957 -10.882 1.00 93.00 108 GLY A CA 1
ATOM 857 C C . GLY A 1 108 ? 15.404 -0.846 -10.296 1.00 93.00 108 GLY A C 1
ATOM 858 O O . GLY A 1 108 ? 15.883 0.265 -10.085 1.00 93.00 108 GLY A O 1
ATOM 859 N N . ALA A 1 109 ? 14.123 -1.120 -10.030 1.00 96.12 109 ALA A N 1
ATOM 860 C CA . ALA A 1 109 ? 13.275 -0.197 -9.291 1.00 96.12 109 ALA A CA 1
ATOM 861 C C . ALA A 1 109 ? 13.679 -0.146 -7.812 1.00 96.12 109 ALA A C 1
ATOM 863 O O . ALA A 1 109 ? 14.036 -1.163 -7.221 1.00 96.12 109 ALA A O 1
ATOM 864 N N . GLN A 1 110 ? 13.540 1.027 -7.206 1.00 97.94 110 GLN A N 1
ATOM 865 C CA . GLN A 1 110 ? 13.700 1.239 -5.773 1.00 97.94 110 GLN A CA 1
ATOM 866 C C . GLN A 1 110 ? 12.372 1.706 -5.185 1.00 97.94 110 GLN A C 1
ATOM 868 O O . GLN A 1 110 ? 11.720 2.592 -5.736 1.00 97.94 110 GLN A O 1
ATOM 873 N N . VAL A 1 111 ? 11.963 1.136 -4.056 1.00 97.50 111 VAL A N 1
ATOM 874 C CA . VAL A 1 111 ? 10.705 1.490 -3.386 1.00 97.50 111 VAL A CA 1
ATOM 875 C C . VAL A 1 111 ? 10.999 1.916 -1.960 1.00 97.50 111 VAL A C 1
ATOM 877 O O . VAL A 1 111 ? 11.742 1.241 -1.253 1.00 97.50 111 VAL A O 1
ATOM 880 N N . THR A 1 112 ? 10.380 3.015 -1.529 1.00 96.31 112 THR A N 1
ATOM 881 C CA . THR A 1 112 ? 10.447 3.492 -0.147 1.00 96.31 112 THR A CA 1
ATOM 882 C C . THR A 1 112 ? 9.080 3.360 0.513 1.00 96.31 112 THR A C 1
ATOM 884 O O . THR A 1 112 ? 8.107 4.018 0.127 1.00 96.31 112 THR A O 1
ATOM 887 N N . LEU A 1 113 ? 9.010 2.544 1.557 1.00 93.44 113 LEU A N 1
ATOM 888 C CA . LEU A 1 113 ? 7.901 2.502 2.496 1.00 93.44 113 LEU A CA 1
ATOM 889 C C . LEU A 1 113 ? 8.149 3.480 3.638 1.00 93.44 113 LEU A C 1
ATOM 891 O O . LEU A 1 113 ? 9.267 3.643 4.108 1.00 93.44 113 LEU A O 1
ATOM 895 N N . ARG A 1 114 ? 7.075 4.083 4.129 1.00 91.69 114 ARG A N 1
ATOM 896 C CA . ARG A 1 114 ? 7.033 4.748 5.425 1.00 91.69 114 ARG A CA 1
ATOM 897 C C . ARG A 1 114 ? 6.382 3.809 6.428 1.00 91.69 114 ARG A C 1
ATOM 899 O O . ARG A 1 114 ? 5.208 3.444 6.277 1.00 91.69 114 ARG A O 1
ATOM 906 N N . VAL A 1 115 ? 7.130 3.428 7.450 1.00 89.00 115 VAL A N 1
ATOM 907 C CA . VAL A 1 115 ? 6.689 2.534 8.518 1.00 89.00 115 VAL A CA 1
ATOM 908 C C . VAL A 1 115 ? 6.796 3.309 9.817 1.00 89.00 115 VAL A C 1
ATOM 910 O O . VAL A 1 115 ? 7.869 3.719 10.217 1.00 89.00 115 VAL A O 1
ATOM 913 N N . GLU A 1 116 ? 5.659 3.529 10.462 1.00 84.94 116 GLU A N 1
ATOM 914 C CA . GLU A 1 116 ? 5.571 4.271 11.717 1.00 84.94 116 GLU A CA 1
ATOM 915 C C . GLU A 1 116 ? 4.831 3.389 12.725 1.00 84.94 116 GLU A C 1
ATOM 917 O O . GLU A 1 116 ? 3.951 2.613 12.304 1.00 84.94 116 GLU A O 1
ATOM 922 N N . PRO A 1 117 ? 5.133 3.505 14.032 1.00 82.69 117 PRO A N 1
ATOM 923 C CA . PRO A 1 117 ? 4.339 2.872 15.070 1.00 82.69 117 PRO A CA 1
ATOM 924 C C . PRO A 1 117 ? 2.866 3.273 14.951 1.00 82.69 117 PRO A C 1
ATOM 926 O O . PRO A 1 117 ? 2.520 4.343 14.445 1.00 82.69 117 PRO A O 1
ATOM 929 N N . ALA A 1 118 ? 1.975 2.401 15.421 1.00 81.94 118 ALA A N 1
ATOM 930 C CA . ALA A 1 118 ? 0.557 2.720 15.444 1.00 81.94 118 ALA A CA 1
ATOM 931 C C . ALA A 1 118 ? 0.324 3.963 16.315 1.00 81.94 118 ALA A C 1
ATOM 933 O O . ALA A 1 118 ? 0.677 3.986 17.492 1.00 81.94 118 ALA A O 1
ATOM 934 N N . HIS A 1 119 ? -0.298 4.988 15.739 1.00 79.88 119 HIS A N 1
ATOM 935 C CA . HIS A 1 119 ? -0.652 6.186 16.487 1.00 79.88 119 HIS A CA 1
ATOM 936 C C . HIS A 1 119 ? -1.902 5.909 17.320 1.00 79.88 119 HIS A C 1
ATOM 938 O O . HIS A 1 119 ? -2.910 5.438 16.780 1.00 79.88 119 HIS A O 1
ATOM 944 N N . ALA A 1 120 ? -1.856 6.232 18.614 1.00 75.25 120 ALA A N 1
ATOM 945 C CA . ALA A 1 120 ? -3.039 6.193 19.462 1.00 75.25 120 ALA A CA 1
ATOM 946 C C . ALA A 1 120 ? -4.131 7.115 18.888 1.00 75.25 120 ALA A C 1
ATOM 948 O O . ALA A 1 120 ? -3.857 8.201 18.369 1.00 75.25 120 ALA A O 1
ATOM 949 N N . LYS A 1 121 ? -5.381 6.661 18.958 1.00 75.88 121 LYS A N 1
ATOM 950 C CA . LYS A 1 121 ? -6.575 7.436 18.611 1.00 75.88 121 LYS A CA 1
ATOM 951 C C . LYS A 1 121 ? -7.507 7.403 19.818 1.00 75.88 121 LYS A C 1
ATOM 953 O O . LYS A 1 121 ? -7.599 6.372 20.476 1.00 75.88 121 LYS A O 1
ATOM 958 N N . ILE A 1 122 ? -8.167 8.521 20.111 1.00 76.50 122 ILE A N 1
ATOM 959 C CA . ILE A 1 122 ? -9.204 8.582 21.148 1.00 76.50 122 ILE A CA 1
ATOM 960 C C . ILE A 1 122 ? -10.501 8.003 20.568 1.00 76.50 122 ILE A C 1
ATOM 962 O O . ILE A 1 122 ? -10.860 8.305 19.428 1.00 76.50 122 ILE A O 1
ATOM 966 N N . GLY A 1 123 ? -11.191 7.177 21.356 1.00 83.62 123 GLY A N 1
ATOM 967 C CA . GLY A 1 123 ? -12.427 6.501 20.959 1.00 83.62 123 GLY A CA 1
ATOM 968 C C . GLY A 1 123 ? -12.207 5.275 20.064 1.00 83.62 123 GLY A C 1
ATOM 969 O O . GLY A 1 123 ? -11.089 4.808 19.859 1.00 83.62 123 GLY A O 1
ATOM 970 N N . LEU A 1 124 ? -13.303 4.741 19.517 1.00 85.75 124 LEU A N 1
ATOM 971 C CA . LEU A 1 124 ? -13.311 3.498 18.727 1.00 85.75 124 LEU A CA 1
ATOM 972 C C . LEU A 1 124 ? -13.286 3.735 17.208 1.00 85.75 124 LEU A C 1
ATOM 974 O O . LEU A 1 124 ? -13.327 2.785 16.429 1.00 85.75 124 LEU A O 1
ATOM 978 N N . GLY A 1 125 ? -13.169 5.000 16.791 1.00 87.31 125 GLY A N 1
ATOM 979 C CA . GLY A 1 125 ? -13.148 5.433 15.393 1.00 87.31 125 GLY A CA 1
ATOM 980 C C . GLY A 1 125 ? -14.524 5.538 14.739 1.00 87.31 125 GLY A C 1
ATOM 981 O O . GLY A 1 125 ? -14.645 5.397 13.523 1.00 87.31 125 GLY A O 1
ATOM 982 N N . PHE A 1 126 ? -15.536 5.859 15.537 1.00 91.06 126 PHE A N 1
ATOM 983 C CA . PHE A 1 126 ? -16.789 6.430 15.069 1.00 91.06 126 PHE A CA 1
ATOM 984 C C . PHE A 1 126 ? -17.032 7.786 15.737 1.00 91.06 126 PHE A C 1
ATOM 986 O O . PHE A 1 126 ? -16.469 8.090 16.788 1.00 91.06 126 PHE A O 1
ATOM 993 N N . TYR A 1 127 ? -17.875 8.586 15.103 1.00 92.06 127 TYR A N 1
ATOM 994 C CA . TYR A 1 127 ? -18.469 9.802 15.636 1.00 92.06 127 TYR A CA 1
ATOM 995 C C . TYR A 1 127 ? -19.948 9.519 15.861 1.00 92.06 127 TYR A C 1
ATOM 997 O O . TYR A 1 127 ? -20.546 8.762 15.093 1.00 92.06 127 TYR A O 1
ATOM 1005 N N . TYR A 1 128 ? -20.530 10.129 16.884 1.00 93.25 128 TYR A N 1
ATOM 1006 C CA . TYR A 1 128 ? -21.943 9.984 17.197 1.00 93.25 128 TYR A CA 1
ATOM 1007 C C . TYR A 1 128 ? -22.616 11.351 17.333 1.00 93.25 128 TYR A C 1
ATOM 1009 O O . TYR A 1 128 ? -21.959 12.363 17.573 1.00 93.25 128 TYR A O 1
ATOM 1017 N N . GLU A 1 129 ? -23.921 11.368 17.115 1.00 93.62 129 GLU A N 1
ATOM 1018 C CA . GLU A 1 129 ? -24.827 12.486 17.329 1.00 93.62 129 GLU A CA 1
ATOM 1019 C C . GLU A 1 129 ? -25.703 12.137 18.534 1.00 93.62 129 GLU A C 1
ATOM 1021 O O . GLU A 1 129 ? -26.410 11.129 18.510 1.00 93.62 129 GLU A O 1
ATOM 1026 N N . LEU A 1 130 ? -25.619 12.951 19.586 1.00 92.25 130 LEU A N 1
ATOM 1027 C CA . LEU A 1 130 ? -26.527 12.888 20.729 1.00 92.25 130 LEU A CA 1
ATOM 1028 C C . LEU A 1 130 ? -27.817 13.621 20.368 1.00 92.25 130 LEU A C 1
ATOM 1030 O O . LEU A 1 130 ? -27.782 14.797 20.002 1.00 92.25 130 LEU A O 1
ATOM 1034 N N . ARG A 1 131 ? -28.943 12.930 20.499 1.00 88.62 131 ARG A N 1
ATOM 1035 C CA . ARG A 1 131 ? -30.291 13.497 20.443 1.00 88.62 131 ARG A CA 1
ATOM 1036 C C . ARG A 1 131 ? -30.934 13.369 21.817 1.00 88.62 131 ARG A C 1
ATOM 1038 O O . ARG A 1 131 ? -30.374 12.740 22.707 1.00 88.62 131 ARG A O 1
ATOM 1045 N N . THR A 1 132 ? -32.098 13.989 21.985 1.00 88.25 132 THR A N 1
ATOM 1046 C CA . THR A 1 132 ? -32.794 14.049 23.278 1.00 88.25 132 THR A CA 1
ATOM 1047 C C . THR A 1 132 ? -33.051 12.663 23.873 1.00 88.25 132 THR A C 1
ATOM 1049 O O . THR A 1 132 ? -32.891 12.499 25.073 1.00 88.25 132 THR A O 1
ATOM 1052 N N . GLU A 1 133 ? -33.372 11.677 23.031 1.00 87.94 133 GLU A N 1
ATOM 1053 C CA . GLU A 1 133 ? -33.732 10.314 23.457 1.00 87.94 133 GLU A CA 1
ATOM 1054 C C . GLU A 1 133 ? -32.789 9.229 22.905 1.00 87.94 133 GLU A C 1
ATOM 1056 O O . GLU A 1 133 ? -32.822 8.097 23.369 1.00 87.94 133 GLU A O 1
ATOM 1061 N N . ASP A 1 134 ? -31.936 9.552 21.923 1.00 89.69 134 ASP A N 1
ATOM 1062 C CA . ASP A 1 134 ? -31.200 8.552 21.142 1.00 89.69 134 ASP A CA 1
ATOM 1063 C C . ASP A 1 134 ? -29.771 8.992 20.805 1.00 89.69 134 ASP A C 1
ATOM 1065 O O . ASP A 1 134 ? -29.469 10.182 20.678 1.00 89.69 134 ASP A O 1
ATOM 1069 N N . ILE A 1 135 ? -28.897 8.019 20.545 1.00 93.19 135 ILE A N 1
ATOM 1070 C CA . ILE A 1 135 ? -27.541 8.241 20.035 1.00 93.19 135 ILE A CA 1
ATOM 1071 C C . ILE A 1 135 ? -27.399 7.549 18.685 1.00 93.19 135 ILE A C 1
ATOM 1073 O O . ILE A 1 135 ? -27.604 6.342 18.587 1.00 93.19 135 ILE A O 1
ATOM 1077 N N . PHE A 1 136 ? -26.978 8.288 17.658 1.00 94.06 136 PHE A N 1
ATOM 1078 C CA . PHE A 1 136 ? -26.747 7.732 16.322 1.00 94.06 136 PHE A CA 1
ATOM 1079 C C . PHE A 1 136 ? -25.306 7.894 15.871 1.00 94.06 136 PHE A C 1
ATOM 1081 O O . PHE A 1 136 ? -24.693 8.944 16.048 1.00 94.06 136 PHE A O 1
ATOM 1088 N N . ILE A 1 137 ? -24.769 6.883 15.201 1.00 95.06 137 ILE A N 1
ATOM 1089 C CA . ILE A 1 137 ? -23.450 6.952 14.583 1.00 95.06 137 ILE A CA 1
ATOM 1090 C C . ILE A 1 137 ? -23.506 7.874 13.357 1.00 95.06 137 ILE A C 1
ATOM 1092 O O . ILE A 1 137 ? -24.138 7.569 12.346 1.00 95.06 137 ILE A O 1
ATOM 1096 N N . SER A 1 138 ? -22.806 9.006 13.406 1.00 94.62 138 SER A N 1
ATOM 1097 C CA . SER A 1 138 ? -22.811 10.019 12.340 1.00 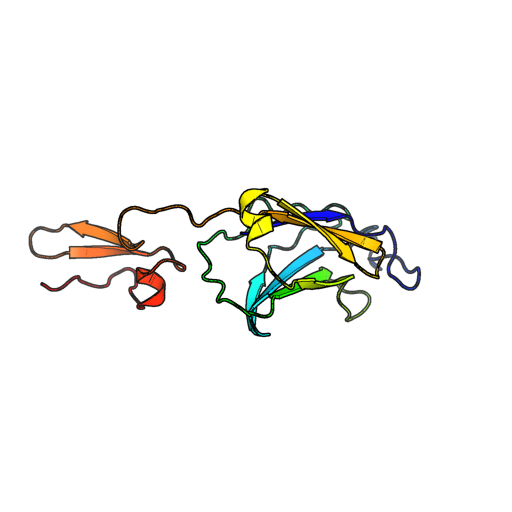94.62 138 SER A CA 1
ATOM 1098 C C . SER A 1 138 ? -21.732 9.781 11.280 1.00 94.62 138 SER A C 1
ATOM 1100 O O . SER A 1 138 ? -21.897 10.145 10.109 1.00 94.62 138 SER A O 1
ATOM 1102 N N . ARG A 1 139 ? -20.623 9.138 11.665 1.00 93.25 139 ARG A N 1
ATOM 1103 C CA . ARG A 1 139 ? -19.506 8.788 10.777 1.00 93.25 139 ARG A CA 1
ATOM 1104 C C . ARG A 1 139 ? -18.695 7.640 11.360 1.00 93.25 139 ARG A C 1
ATOM 1106 O O . ARG A 1 139 ? -18.390 7.646 12.545 1.00 93.25 139 ARG A O 1
ATOM 1113 N N . VAL A 1 140 ? -18.221 6.738 10.505 1.00 90.88 140 VAL A N 1
ATOM 1114 C CA . VAL A 1 140 ? -17.279 5.675 10.880 1.00 90.88 140 VAL A CA 1
ATOM 1115 C C . VAL A 1 140 ? -16.002 5.803 10.062 1.00 90.88 140 VAL A C 1
ATOM 1117 O O . VAL A 1 140 ? -16.035 6.092 8.865 1.00 90.88 140 VAL A O 1
ATOM 1120 N N . ILE A 1 141 ? -14.857 5.621 10.712 1.00 85.81 141 ILE A N 1
ATOM 1121 C CA . ILE A 1 141 ? -13.563 5.473 10.048 1.00 85.81 141 ILE A CA 1
ATOM 1122 C C . ILE A 1 141 ? -13.451 3.996 9.630 1.00 85.81 141 ILE A C 1
ATOM 1124 O O . ILE A 1 141 ? -13.402 3.149 10.523 1.00 85.81 141 ILE A O 1
ATOM 1128 N N . PRO A 1 142 ? -13.378 3.655 8.327 1.00 79.00 142 PRO A N 1
ATOM 1129 C CA . PRO A 1 142 ? -13.476 2.262 7.866 1.00 79.00 142 PRO A CA 1
ATOM 1130 C C . PRO A 1 142 ? -12.477 1.300 8.526 1.00 79.00 142 PRO A C 1
ATOM 1132 O O . PRO A 1 142 ? -12.840 0.212 8.949 1.00 79.00 142 PRO A O 1
ATOM 1135 N N . GLU A 1 143 ? -11.231 1.740 8.709 1.00 78.50 143 GLU A N 1
ATOM 1136 C CA . GLU A 1 143 ? -10.148 0.914 9.267 1.00 78.50 143 GLU A CA 1
ATOM 1137 C C . GLU A 1 143 ? -10.055 0.958 10.805 1.00 78.50 143 GLU A C 1
ATOM 1139 O O . GLU A 1 143 ? -9.063 0.528 11.403 1.00 78.50 143 GLU A O 1
ATOM 1144 N N . SER A 1 144 ? -11.049 1.532 11.481 1.00 81.50 144 SER A N 1
ATOM 1145 C CA . SER A 1 144 ? -11.084 1.616 12.944 1.00 81.50 144 SER A CA 1
ATOM 1146 C C . SER A 1 144 ? -11.617 0.336 13.597 1.00 81.50 144 SER A C 1
ATOM 1148 O O . SER A 1 144 ? -12.190 -0.509 12.908 1.00 81.50 144 SER A O 1
ATOM 1150 N N . PRO A 1 145 ? -11.454 0.159 14.926 1.00 83.81 145 PRO A N 1
ATOM 1151 C CA . PRO A 1 145 ? -12.166 -0.889 15.657 1.00 83.81 145 PRO A CA 1
ATOM 1152 C C . PRO A 1 145 ? -13.665 -0.940 15.339 1.00 83.81 145 PRO A C 1
ATOM 1154 O O . PRO A 1 145 ? -14.181 -2.025 15.104 1.00 83.81 145 PRO A O 1
ATOM 1157 N N . ALA A 1 146 ? -14.325 0.216 15.248 1.00 88.44 146 ALA A N 1
ATOM 1158 C CA . ALA A 1 146 ? -15.743 0.323 14.927 1.00 88.44 146 ALA A CA 1
ATOM 1159 C C . ALA A 1 146 ? -16.090 -0.166 13.520 1.00 88.44 146 ALA A C 1
ATOM 1161 O O . ALA A 1 146 ? -16.979 -0.995 13.358 1.00 88.44 146 ALA A O 1
ATOM 1162 N N . GLY A 1 147 ? -15.339 0.290 12.512 1.00 86.12 147 GLY A N 1
ATOM 1163 C CA . GLY A 1 147 ? -15.538 -0.157 11.132 1.00 86.12 147 GLY A CA 1
ATOM 1164 C C . GLY A 1 147 ? -15.320 -1.664 10.980 1.00 86.12 147 GLY A C 1
ATOM 1165 O O . GLY A 1 147 ? -16.097 -2.339 10.313 1.00 86.12 147 GLY A O 1
ATOM 1166 N N . ARG A 1 148 ? -14.328 -2.229 11.684 1.00 81.94 148 ARG A N 1
ATOM 1167 C CA . ARG A 1 148 ? -14.104 -3.686 11.725 1.00 81.94 148 ARG A CA 1
ATOM 1168 C C . ARG A 1 148 ? -15.189 -4.458 12.473 1.00 81.94 148 ARG A C 1
ATOM 1170 O O . ARG A 1 148 ? -15.392 -5.627 12.167 1.00 81.94 148 ARG A O 1
ATOM 1177 N N . ALA A 1 149 ? -15.851 -3.831 13.442 1.00 88.31 149 ALA A N 1
ATOM 1178 C CA . ALA A 1 149 ? -16.994 -4.404 14.147 1.00 88.31 149 ALA A CA 1
ATOM 1179 C C . ALA A 1 149 ? -18.296 -4.329 13.328 1.00 88.31 149 ALA A C 1
ATOM 1181 O O . ALA A 1 149 ? -19.323 -4.812 13.789 1.00 88.31 149 ALA A O 1
ATOM 1182 N N . GLY A 1 150 ? -18.258 -3.746 12.123 1.00 91.00 150 GLY A N 1
ATOM 1183 C CA . GLY A 1 150 ? -19.427 -3.607 11.258 1.00 91.00 150 GLY A CA 1
ATOM 1184 C C . GLY A 1 150 ? -20.327 -2.425 11.609 1.00 91.00 150 GLY A C 1
ATOM 1185 O O . GLY A 1 150 ? -21.396 -2.313 11.023 1.00 91.00 150 GLY A O 1
ATOM 1186 N N . ILE A 1 151 ? -19.892 -1.539 12.512 1.00 93.50 151 ILE A N 1
ATOM 1187 C CA . ILE A 1 151 ? -20.637 -0.322 12.847 1.00 93.50 151 ILE A CA 1
ATOM 1188 C C . ILE A 1 151 ? -20.696 0.571 11.605 1.00 93.50 151 ILE A C 1
ATOM 1190 O O . ILE A 1 151 ? -19.670 0.847 10.970 1.00 93.50 151 ILE A O 1
ATOM 1194 N N . ALA A 1 152 ? -21.889 1.050 11.280 1.00 94.88 152 ALA A N 1
ATOM 1195 C CA . ALA A 1 152 ? -22.184 1.875 10.125 1.00 94.88 152 ALA A CA 1
ATOM 1196 C C . ALA A 1 152 ? -22.769 3.235 10.526 1.00 94.88 152 ALA A C 1
ATOM 1198 O O . ALA A 1 152 ? -23.236 3.465 11.639 1.00 94.88 152 ALA A O 1
ATOM 1199 N N . LYS A 1 153 ? -22.730 4.186 9.586 1.00 95.00 153 LYS A N 1
ATOM 1200 C CA . LYS A 1 153 ? -23.444 5.457 9.740 1.00 95.00 153 LYS A CA 1
ATOM 1201 C C . LYS A 1 153 ? -24.947 5.172 9.801 1.00 95.00 153 LYS A C 1
ATOM 1203 O O . LYS A 1 153 ? -25.474 4.556 8.881 1.00 95.00 153 LYS A O 1
ATOM 1208 N N . GLY A 1 154 ? -25.618 5.716 10.809 1.00 93.75 154 GLY A N 1
ATOM 1209 C CA . GLY A 1 154 ? -27.051 5.539 11.041 1.00 93.75 154 GLY A CA 1
ATOM 1210 C C . GLY A 1 154 ? -27.386 4.467 12.072 1.00 93.75 154 GLY A C 1
ATOM 1211 O O . GLY A 1 154 ? -28.532 4.423 12.503 1.00 93.75 154 GLY A O 1
ATOM 1212 N N . ASP A 1 155 ? -26.412 3.666 12.513 1.00 94.88 155 ASP A N 1
ATOM 1213 C CA . ASP A 1 155 ? -26.625 2.737 13.622 1.00 94.88 155 ASP A CA 1
ATOM 1214 C C . ASP A 1 155 ? -26.996 3.517 14.889 1.00 94.88 155 ASP A C 1
ATOM 1216 O O . ASP A 1 155 ? -26.386 4.548 15.195 1.00 94.88 155 ASP A O 1
ATOM 1220 N N . GLN A 1 156 ? -27.991 3.022 15.622 1.00 93.25 156 GLN A N 1
ATOM 1221 C CA . GLN A 1 156 ? -28.360 3.537 16.935 1.00 93.25 156 GLN A CA 1
ATOM 1222 C C . GLN A 1 156 ? -27.524 2.828 18.004 1.00 93.25 156 GLN A C 1
ATOM 1224 O O . GLN A 1 156 ? -27.400 1.602 17.988 1.00 93.25 156 GLN A O 1
ATOM 1229 N N . VAL A 1 157 ? -26.946 3.587 18.932 1.00 87.69 157 VAL A N 1
ATOM 1230 C CA . VAL A 1 157 ? -26.274 3.022 20.105 1.00 87.69 157 VAL A CA 1
ATOM 1231 C C . VAL A 1 157 ? -27.341 2.785 21.165 1.00 87.69 157 VAL A C 1
ATOM 1233 O O . VAL A 1 157 ? -27.919 3.741 21.677 1.00 87.69 157 VAL A O 1
ATOM 1236 N N . LEU A 1 158 ? -27.617 1.514 21.444 1.00 82.06 158 LEU A N 1
ATOM 1237 C CA . LEU A 1 158 ? -28.519 1.094 22.512 1.00 82.06 158 LEU A CA 1
ATOM 1238 C C . LEU A 1 158 ? -27.714 0.938 23.810 1.00 82.06 158 LEU A C 1
ATOM 1240 O O . LEU A 1 158 ? -26.568 0.482 23.758 1.00 82.06 158 LEU A O 1
ATOM 1244 N N . GLU A 1 159 ? -28.301 1.357 24.932 1.00 62.53 159 GLU A N 1
ATOM 1245 C CA . GLU A 1 159 ? -27.759 1.141 26.285 1.00 62.53 159 GLU A CA 1
ATOM 1246 C C . GLU A 1 159 ? -27.796 -0.342 26.687 1.00 62.53 159 GLU A C 1
ATOM 1248 O O . GLU A 1 159 ? -28.779 -1.036 26.330 1.00 62.53 159 GLU A O 1
#

pLDDT: mean 88.44, std 8.72, range [52.25, 98.0]

Mean predicted aligned error: 7.23 Å

Nearest PDB structures (foldseek):
  5ixc-assembly1_A  TM=6.082E-01  e=9.065E-05  Homo sapiens
  5ixc-assembly2_B  TM=6.205E-01  e=1.401E-04  Homo sapiens
  2fk9-assembly1_A  TM=6.555E-01  e=1.942E-04  Homo sapiens
  5izr-assembly1_A  TM=6.192E-01  e=4.394E-04  Homo sapiens
  5izr-assembly2_B  TM=5.771E-01  e=5.462E-04  Homo sapiens

Sequence (159 aa):
MGFKQARIPTTTRDGRKWDKLGGSAPDPYAILFLNDKELFRTPVQSNTVSPTWPNQKKANYRIPSGARLRVEVWDSNPVNNHPICVKKLMSLKEDAYQGEVSFDCDSGAQVTLRVEPAHAKIGLGFYYELRTEDIFISRVIPESPAGRAGIAKGDQVLE